Protein AF-A0A965CH54-F1 (afdb_monomer_lite)

Radius of gyration: 10.38 Å; chains: 1; bounding box: 25×23×24 Å

Structure (mmCIF, N/CA/C/O backbone):
data_AF-A0A965CH54-F1
#
_entry.id   AF-A0A965CH54-F1
#
loop_
_atom_site.group_PDB
_atom_site.id
_atom_site.type_symbol
_atom_site.label_atom_id
_atom_site.label_alt_id
_atom_site.label_comp_id
_atom_site.label_asym_id
_atom_site.label_entity_id
_atom_site.label_seq_id
_atom_site.pdbx_PDB_ins_code
_atom_site.Cartn_x
_atom_site.Cartn_y
_atom_site.Cartn_z
_atom_site.occupancy
_atom_site.B_iso_or_equiv
_atom_site.auth_seq_id
_atom_site.auth_comp_id
_atom_site.auth_asym_id
_atom_site.auth_atom_id
_atom_site.pdbx_PDB_model_num
ATOM 1 N N . MET A 1 1 ? 2.629 11.680 -8.544 1.00 55.25 1 MET A N 1
ATOM 2 C CA . MET A 1 1 ? 1.304 12.264 -8.851 1.00 55.25 1 MET A CA 1
ATOM 3 C C . MET A 1 1 ? 0.304 11.428 -8.073 1.00 55.25 1 MET A C 1
ATOM 5 O O . MET A 1 1 ? 0.293 10.223 -8.283 1.00 55.25 1 MET A O 1
ATOM 9 N N . GLN A 1 2 ? -0.394 11.990 -7.086 1.00 58.16 2 GLN A N 1
ATOM 10 C CA . GLN A 1 2 ? -1.411 11.228 -6.349 1.00 58.16 2 GLN A CA 1
ATOM 11 C C . GLN A 1 2 ? -2.674 11.179 -7.216 1.00 58.16 2 GLN A C 1
ATOM 13 O O . GLN A 1 2 ? -3.076 12.211 -7.739 1.00 58.16 2 GLN A O 1
ATOM 18 N N . SER A 1 3 ? -3.227 9.986 -7.440 1.00 65.69 3 SER A N 1
ATOM 19 C CA . SER A 1 3 ? -4.471 9.798 -8.192 1.00 65.69 3 SER A CA 1
ATOM 20 C C . SER A 1 3 ? -5.679 10.169 -7.330 1.00 65.69 3 SER A C 1
ATOM 22 O O . SER A 1 3 ? -5.710 9.782 -6.162 1.00 65.69 3 SER A O 1
ATOM 24 N N . ASP A 1 4 ? -6.694 10.793 -7.931 1.00 78.50 4 ASP A N 1
ATOM 25 C CA . ASP A 1 4 ? -8.000 11.062 -7.296 1.00 78.50 4 ASP A CA 1
ATOM 26 C C . ASP A 1 4 ? -8.900 9.810 -7.213 1.00 78.50 4 ASP A C 1
ATOM 28 O O . ASP A 1 4 ? -10.054 9.876 -6.793 1.00 78.50 4 ASP A O 1
ATOM 32 N N . GLU A 1 5 ? -8.390 8.650 -7.641 1.00 90.88 5 GLU A N 1
ATOM 33 C CA . GLU A 1 5 ? -9.077 7.369 -7.496 1.00 90.88 5 GLU A CA 1
ATOM 34 C C . GLU A 1 5 ? -9.298 7.027 -6.018 1.00 90.88 5 GLU A C 1
ATOM 36 O O . GLU A 1 5 ? -8.424 7.244 -5.175 1.00 90.88 5 GLU A O 1
ATOM 41 N N . ALA A 1 6 ? -10.462 6.442 -5.732 1.00 93.75 6 ALA A N 1
ATOM 42 C CA . ALA A 1 6 ? -10.801 5.976 -4.398 1.00 93.75 6 ALA A CA 1
ATOM 43 C C . ALA A 1 6 ? -9.795 4.930 -3.893 1.00 93.75 6 ALA A C 1
ATOM 45 O O . ALA A 1 6 ? -9.300 4.093 -4.657 1.00 93.75 6 ALA A O 1
ATOM 46 N N . ASP A 1 7 ? -9.538 4.972 -2.587 1.00 96.44 7 ASP A N 1
ATOM 47 C CA . ASP A 1 7 ? -8.763 3.952 -1.891 1.00 96.44 7 ASP A CA 1
ATOM 48 C C . ASP A 1 7 ? -9.480 2.593 -1.959 1.00 96.44 7 ASP A C 1
ATOM 50 O O . ASP A 1 7 ? -10.703 2.504 -2.091 1.00 96.44 7 ASP A O 1
ATOM 54 N N . ILE A 1 8 ? -8.695 1.525 -1.881 1.00 97.44 8 ILE A N 1
ATOM 55 C CA . ILE A 1 8 ? -9.153 0.140 -1.877 1.00 97.44 8 ILE A CA 1
ATOM 56 C C . ILE A 1 8 ? -9.087 -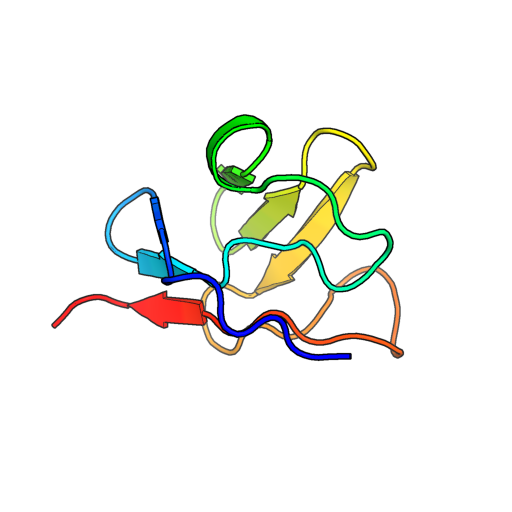0.435 -0.468 1.00 97.44 8 ILE A C 1
ATOM 58 O O . ILE A 1 8 ? -8.361 0.062 0.394 1.00 97.44 8 ILE A O 1
ATOM 62 N N . GLU A 1 9 ? -9.791 -1.539 -0.262 1.00 97.44 9 GLU A N 1
ATOM 63 C CA . GLU A 1 9 ? -9.681 -2.336 0.952 1.00 97.44 9 GLU A CA 1
ATOM 64 C C . GLU A 1 9 ? -8.813 -3.562 0.696 1.00 97.44 9 GLU A C 1
ATOM 66 O O . GLU A 1 9 ? -9.034 -4.289 -0.271 1.00 97.44 9 GLU A O 1
ATOM 71 N N . CYS A 1 10 ? -7.860 -3.830 1.584 1.00 97.50 10 CYS A N 1
ATOM 72 C CA . CYS A 1 10 ? -7.102 -5.076 1.571 1.00 97.50 10 CYS A CA 1
ATOM 73 C C . CYS A 1 10 ? -6.772 -5.491 3.004 1.00 97.50 10 CYS A C 1
ATOM 75 O O . CYS A 1 10 ? -6.189 -4.714 3.755 1.00 97.50 10 CYS A O 1
ATOM 77 N N . GLY A 1 11 ? -7.207 -6.689 3.408 1.00 95.38 11 GLY A N 1
ATOM 78 C CA . GLY A 1 11 ? -6.880 -7.300 4.704 1.00 95.38 11 GLY A CA 1
ATOM 79 C C . GLY A 1 11 ? -7.073 -6.407 5.941 1.00 95.38 11 GLY A C 1
ATOM 80 O O . GLY A 1 11 ? -6.280 -6.470 6.874 1.00 95.38 11 GLY A O 1
ATOM 81 N N . GLY A 1 12 ? -8.113 -5.565 5.957 1.00 97.00 12 GLY A N 1
ATOM 82 C CA . GLY A 1 12 ? -8.402 -4.651 7.072 1.00 97.00 12 GLY A CA 1
ATOM 83 C C . GLY A 1 12 ? -7.714 -3.284 6.987 1.00 97.00 12 GLY A C 1
ATOM 84 O O . GLY A 1 12 ? -7.766 -2.518 7.947 1.00 97.00 12 GLY A O 1
ATOM 85 N N . TYR A 1 13 ? -7.103 -2.954 5.851 1.00 98.31 13 TYR A N 1
ATOM 86 C CA . TYR A 1 13 ? -6.473 -1.664 5.587 1.00 98.31 13 TYR A CA 1
ATOM 87 C C . TYR A 1 13 ? -7.170 -0.938 4.440 1.00 98.31 13 TYR A C 1
ATOM 89 O O . TYR A 1 13 ? -7.659 -1.564 3.499 1.00 98.31 13 TYR A O 1
ATOM 97 N N . LEU A 1 14 ? -7.185 0.390 4.525 1.00 98.00 14 LEU A N 1
ATOM 98 C CA . LEU A 1 14 ? 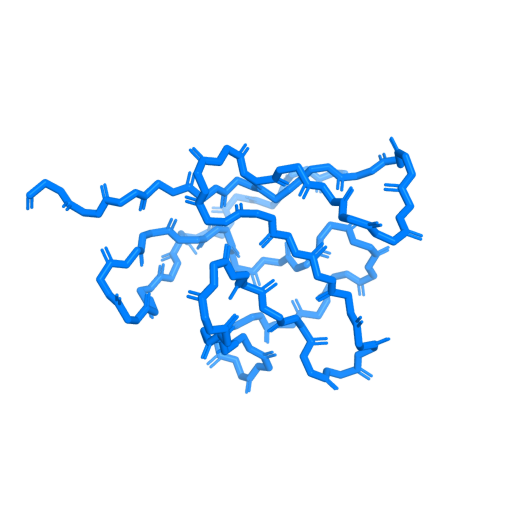-7.465 1.291 3.414 1.00 98.00 14 LEU A CA 1
ATOM 99 C C . LEU A 1 14 ? -6.142 1.653 2.745 1.00 98.00 14 LEU A C 1
ATOM 101 O O . LEU A 1 14 ? -5.213 2.088 3.425 1.00 98.00 14 LEU A O 1
ATOM 105 N N . VAL A 1 15 ? -6.051 1.457 1.433 1.00 97.75 15 VAL A N 1
ATOM 106 C CA . VAL A 1 15 ? -4.810 1.605 0.663 1.00 97.75 15 VAL A CA 1
ATOM 107 C C . VAL A 1 15 ? -5.076 2.439 -0.581 1.00 97.75 15 VAL A C 1
ATOM 109 O O . VAL A 1 15 ? -6.070 2.209 -1.265 1.00 97.75 15 VAL A O 1
ATOM 112 N N . GLN A 1 16 ? -4.191 3.374 -0.936 1.00 97.38 16 GLN A N 1
ATOM 113 C CA . GLN A 1 16 ? -4.323 4.049 -2.230 1.00 97.38 16 GLN A CA 1
ATOM 114 C C . GLN A 1 16 ? -4.305 3.038 -3.378 1.00 97.38 16 GLN A C 1
ATOM 116 O O . GLN A 1 16 ? -3.520 2.092 -3.380 1.00 97.38 16 GLN A O 1
ATOM 121 N N . ARG A 1 17 ? -5.139 3.249 -4.394 1.00 97.62 17 ARG A N 1
ATOM 122 C CA . ARG A 1 17 ? -5.287 2.269 -5.474 1.00 97.62 17 ARG A CA 1
ATOM 123 C C . ARG A 1 17 ? -4.046 2.110 -6.350 1.00 97.62 17 ARG A C 1
ATOM 125 O O . ARG A 1 17 ? -3.788 1.029 -6.872 1.00 97.62 17 ARG A O 1
ATOM 132 N N . ARG A 1 18 ? -3.289 3.186 -6.553 1.00 97.25 18 ARG A N 1
ATOM 133 C CA . ARG A 1 18 ? -2.147 3.197 -7.470 1.00 97.25 18 ARG A CA 1
ATOM 134 C C . ARG A 1 18 ? -0.834 3.062 -6.721 1.00 97.25 18 ARG A C 1
ATOM 136 O O . ARG A 1 18 ? -0.506 3.894 -5.879 1.00 97.25 18 ARG A O 1
ATOM 143 N N . CYS A 1 19 ? -0.061 2.038 -7.078 1.00 96.50 19 CYS A N 1
ATOM 144 C CA . CYS A 1 19 ? 1.273 1.839 -6.524 1.00 96.50 19 CYS A CA 1
ATOM 145 C C . CYS A 1 19 ? 2.168 3.045 -6.859 1.00 96.50 19 CYS A C 1
ATOM 147 O O . CYS A 1 19 ? 2.337 3.352 -8.045 1.00 96.50 19 CYS A O 1
ATOM 149 N N . PRO A 1 20 ? 2.795 3.694 -5.864 1.00 95.50 20 PRO A N 1
ATOM 150 C CA . PRO A 1 20 ? 3.528 4.939 -6.083 1.00 95.50 20 PRO A CA 1
ATOM 151 C C . PRO A 1 20 ? 4.838 4.750 -6.870 1.00 95.50 20 PRO A C 1
ATOM 153 O O . PRO A 1 20 ? 5.384 5.728 -7.362 1.00 95.50 20 PRO A O 1
ATOM 156 N N . HIS A 1 21 ? 5.307 3.508 -7.057 1.00 94.00 21 HIS A N 1
ATOM 157 C CA . HIS A 1 21 ? 6.455 3.184 -7.911 1.00 94.00 21 HIS A CA 1
ATOM 158 C C . HIS A 1 21 ? 6.141 3.370 -9.409 1.00 94.00 21 HIS A C 1
ATOM 160 O O . HIS A 1 21 ? 6.801 4.147 -10.091 1.00 94.00 21 HIS A O 1
ATOM 166 N N . ARG A 1 22 ? 5.146 2.646 -9.947 1.00 94.25 22 ARG A N 1
ATOM 167 C CA . ARG A 1 22 ? 4.828 2.622 -11.397 1.00 94.25 22 ARG A CA 1
ATOM 168 C C . ARG A 1 22 ? 3.339 2.431 -11.707 1.00 94.25 22 ARG A C 1
ATOM 170 O O . ARG A 1 22 ? 2.977 1.808 -12.699 1.00 94.25 22 ARG A O 1
ATOM 177 N N . ASN A 1 23 ? 2.467 2.962 -10.853 1.00 95.19 23 ASN A N 1
ATOM 178 C CA . ASN A 1 23 ? 1.023 3.077 -11.087 1.00 95.19 23 ASN A CA 1
ATOM 179 C C . ASN A 1 23 ? 0.254 1.745 -11.252 1.00 95.19 23 ASN A C 1
ATOM 181 O O . ASN A 1 23 ? -0.851 1.728 -11.799 1.00 95.19 23 ASN A O 1
ATOM 185 N N . ALA A 1 24 ? 0.816 0.628 -10.775 1.00 97.38 24 ALA A N 1
ATOM 186 C CA . ALA A 1 24 ? 0.129 -0.666 -10.755 1.00 97.38 24 ALA A CA 1
ATOM 187 C C . ALA A 1 24 ? -1.199 -0.570 -9.984 1.00 97.38 24 ALA A C 1
ATOM 189 O O . ALA A 1 24 ? -1.272 0.145 -8.982 1.00 97.38 24 ALA A O 1
ATOM 190 N N . ASP A 1 25 ? -2.227 -1.285 -10.451 1.00 97.75 25 ASP A N 1
ATOM 191 C CA . ASP A 1 25 ? -3.519 -1.361 -9.763 1.00 97.75 25 ASP A CA 1
ATOM 192 C C . ASP A 1 25 ? -3.412 -2.289 -8.549 1.00 97.75 25 ASP A C 1
ATOM 194 O O . ASP A 1 25 ? -3.361 -3.511 -8.687 1.00 97.75 25 ASP A O 1
ATOM 198 N N . LEU A 1 26 ? -3.363 -1.717 -7.351 1.00 98.38 26 LEU A N 1
ATOM 199 C CA . LEU A 1 26 ? -3.250 -2.473 -6.109 1.00 98.38 26 LEU A CA 1
ATOM 200 C C . LEU A 1 26 ? -4.543 -3.214 -5.759 1.00 98.38 26 LEU A C 1
ATOM 202 O O . LEU A 1 26 ? -4.499 -4.121 -4.938 1.00 98.38 26 LEU A O 1
ATOM 206 N N . ALA A 1 27 ? -5.669 -2.909 -6.417 1.00 97.88 27 ALA A N 1
ATOM 207 C CA . ALA A 1 27 ? -6.868 -3.739 -6.295 1.00 97.88 27 ALA A CA 1
ATOM 208 C C . ALA A 1 27 ? -6.657 -5.131 -6.912 1.00 97.88 27 ALA A C 1
ATOM 210 O O . ALA A 1 27 ? -7.369 -6.071 -6.578 1.00 97.88 27 ALA A O 1
ATOM 211 N N . VAL A 1 28 ? -5.704 -5.242 -7.845 1.00 98.38 28 VAL A N 1
ATOM 212 C CA . VAL A 1 28 ? -5.381 -6.473 -8.576 1.00 98.38 28 VAL A CA 1
ATOM 213 C C . VAL A 1 28 ? -4.097 -7.107 -8.047 1.00 98.38 28 VAL A C 1
ATOM 215 O O . VAL A 1 28 ? -4.011 -8.325 -7.955 1.00 98.38 28 VAL A O 1
ATOM 218 N N . PHE A 1 29 ? -3.098 -6.287 -7.711 1.00 98.56 29 PHE A N 1
ATOM 219 C CA . PHE A 1 29 ? -1.745 -6.744 -7.373 1.00 98.56 29 PHE A CA 1
ATOM 220 C C . PHE A 1 29 ? -1.327 -6.441 -5.927 1.00 98.56 29 PHE A C 1
ATOM 222 O O . PHE A 1 29 ? -0.144 -6.524 -5.610 1.00 98.56 29 PHE A O 1
ATOM 229 N N . GLY A 1 30 ? -2.247 -5.993 -5.073 1.00 98.31 30 GLY A N 1
ATOM 230 C CA . GLY A 1 30 ? -1.969 -5.630 -3.687 1.00 98.31 30 GLY A CA 1
ATOM 231 C C . GLY A 1 30 ? -2.272 -6.763 -2.714 1.00 98.31 30 GLY A C 1
ATOM 232 O O . GLY A 1 30 ? -3.411 -7.218 -2.638 1.00 98.31 30 GLY A O 1
ATOM 233 N N . GLU A 1 31 ? -1.277 -7.173 -1.933 1.00 98.56 31 GLU A N 1
ATOM 234 C CA . GLU A 1 31 ? -1.397 -8.259 -0.955 1.00 98.56 31 GLU A CA 1
ATOM 235 C C . GLU A 1 31 ? -0.795 -7.866 0.398 1.00 98.56 31 GLU A C 1
ATOM 237 O O . GLU A 1 31 ? 0.105 -7.030 0.467 1.00 98.56 31 GLU A O 1
ATOM 242 N N . ILE A 1 32 ? -1.280 -8.481 1.479 1.00 98.44 32 ILE A N 1
ATOM 243 C CA . ILE A 1 32 ? -0.656 -8.388 2.805 1.00 98.44 32 ILE A CA 1
ATOM 244 C C . ILE A 1 32 ? 0.2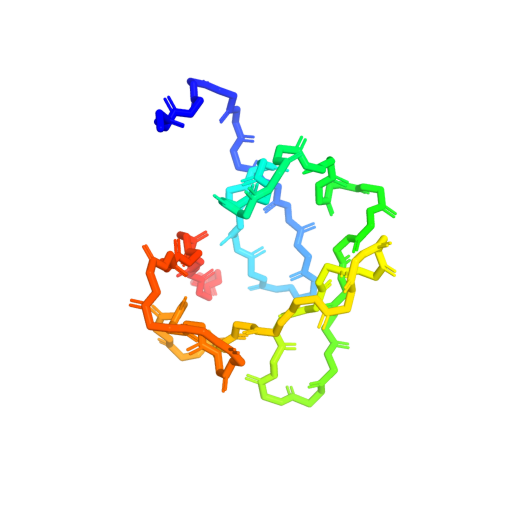54 -9.597 3.020 1.00 98.44 32 ILE A C 1
ATOM 246 O O . ILE A 1 32 ? -0.192 -10.737 2.902 1.00 98.44 32 ILE A O 1
ATOM 250 N N . ASP A 1 33 ? 1.501 -9.329 3.400 1.00 98.25 33 ASP A N 1
ATOM 251 C CA . ASP A 1 33 ? 2.531 -10.311 3.739 1.00 98.25 33 ASP A CA 1
ATOM 252 C C . ASP A 1 33 ? 3.183 -9.910 5.073 1.00 98.25 33 ASP A C 1
ATOM 254 O O . ASP A 1 33 ? 4.062 -9.047 5.133 1.00 98.25 33 ASP A O 1
ATOM 258 N N . GLY A 1 34 ? 2.702 -10.492 6.174 1.00 97.75 34 GLY A N 1
ATOM 259 C CA . GLY A 1 34 ? 3.183 -10.178 7.521 1.00 97.75 34 GLY A CA 1
ATOM 260 C C . GLY A 1 34 ? 2.935 -8.718 7.914 1.00 97.75 34 GLY A C 1
ATOM 261 O O . GLY A 1 34 ? 1.791 -8.300 8.079 1.00 97.75 34 GLY A O 1
ATOM 262 N N . GLU A 1 35 ? 4.014 -7.957 8.094 1.00 98.06 35 GLU A N 1
ATOM 263 C CA . GLU A 1 35 ? 3.974 -6.528 8.446 1.00 98.06 35 GLU A CA 1
ATOM 264 C C . GLU A 1 35 ? 4.010 -5.602 7.221 1.00 98.06 35 GLU A C 1
ATOM 266 O O . GLU A 1 35 ? 4.098 -4.378 7.374 1.00 98.06 35 GLU A O 1
ATOM 271 N N . ASP A 1 36 ? 3.945 -6.174 6.015 1.00 98.25 36 ASP A N 1
ATOM 272 C CA . ASP A 1 36 ? 4.093 -5.453 4.759 1.00 98.25 36 ASP A CA 1
ATOM 273 C C . ASP A 1 36 ? 2.845 -5.546 3.882 1.00 98.25 36 ASP A C 1
ATOM 275 O O . ASP A 1 36 ? 2.174 -6.573 3.786 1.00 98.25 36 ASP A O 1
ATOM 279 N N . PHE A 1 37 ? 2.578 -4.454 3.176 1.00 98.50 37 PHE A N 1
ATOM 280 C CA . PHE A 1 37 ? 1.778 -4.442 1.968 1.00 98.50 37 PHE A CA 1
ATOM 281 C C . PHE A 1 37 ? 2.696 -4.610 0.755 1.00 98.50 37 PHE A C 1
ATOM 283 O O . PHE A 1 37 ? 3.684 -3.883 0.602 1.00 98.50 37 PHE A O 1
ATOM 290 N N . VAL A 1 38 ? 2.362 -5.539 -0.134 1.00 98.44 38 VAL A N 1
ATOM 291 C CA . VAL A 1 38 ? 3.181 -5.923 -1.283 1.00 98.44 38 VAL A CA 1
ATOM 292 C C . VAL A 1 38 ? 2.444 -5.628 -2.583 1.00 98.44 38 VAL A C 1
ATOM 294 O O . VAL A 1 38 ? 1.315 -6.057 -2.790 1.00 98.44 38 VAL A O 1
ATOM 297 N N . CYS A 1 39 ? 3.111 -4.920 -3.494 1.00 98.38 39 CYS A N 1
ATOM 298 C CA . CYS A 1 39 ? 2.718 -4.828 -4.897 1.00 98.38 39 CYS A CA 1
ATOM 299 C C . CYS A 1 39 ? 3.355 -5.992 -5.665 1.00 98.3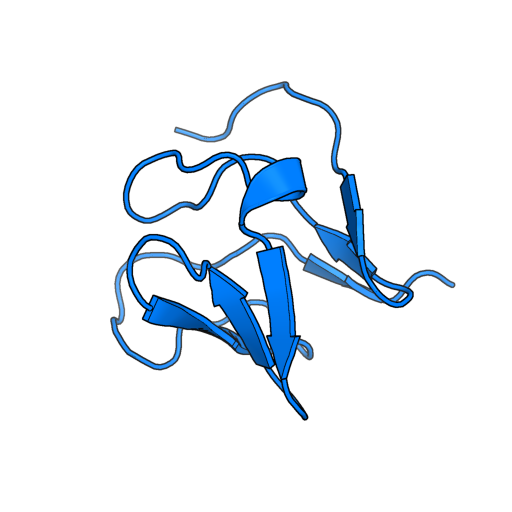8 39 CYS A C 1
ATOM 301 O O . CYS A 1 39 ? 4.530 -5.920 -6.042 1.00 98.38 39 CYS A O 1
ATOM 303 N N . THR A 1 40 ? 2.597 -7.058 -5.911 1.00 98.38 40 THR A N 1
ATOM 304 C CA . THR A 1 40 ? 3.105 -8.318 -6.478 1.00 98.38 40 THR A CA 1
ATOM 305 C C . THR A 1 40 ? 3.538 -8.212 -7.939 1.00 98.38 40 THR A C 1
ATOM 307 O O . THR A 1 40 ? 4.359 -9.007 -8.385 1.00 98.38 40 THR A O 1
ATOM 310 N N . LEU A 1 41 ? 3.092 -7.184 -8.673 1.00 98.19 41 LEU A N 1
ATOM 311 C CA . LEU A 1 41 ? 3.514 -6.967 -10.063 1.00 98.19 41 LEU A CA 1
ATOM 312 C C . LEU A 1 41 ? 5.006 -6.611 -10.192 1.00 98.19 41 LEU A C 1
ATOM 314 O O . LEU A 1 41 ? 5.649 -6.989 -11.166 1.00 98.19 41 LEU A O 1
ATOM 318 N N . HIS A 1 42 ? 5.554 -5.864 -9.230 1.00 96.19 42 HIS A N 1
ATOM 319 C CA . HIS A 1 42 ? 6.948 -5.401 -9.269 1.00 96.19 42 HIS A CA 1
ATOM 320 C C . HIS A 1 42 ? 7.763 -5.814 -8.034 1.00 96.19 42 HIS A C 1
ATOM 322 O O . HIS A 1 42 ? 8.962 -5.556 -7.991 1.00 96.19 42 HIS A O 1
ATOM 328 N N . GLY A 1 43 ? 7.131 -6.416 -7.021 1.00 96.62 43 GLY A N 1
ATOM 329 C CA . GLY A 1 43 ? 7.775 -6.823 -5.769 1.00 96.62 43 GLY A CA 1
ATOM 330 C C . GLY A 1 43 ? 8.047 -5.676 -4.789 1.00 96.62 43 GLY A C 1
ATOM 331 O O . GLY A 1 43 ? 8.942 -5.793 -3.953 1.00 96.62 43 GLY A O 1
ATOM 332 N N . TRP A 1 44 ? 7.316 -4.557 -4.887 1.00 97.25 44 TRP A N 1
ATOM 333 C CA . TRP A 1 44 ? 7.489 -3.423 -3.968 1.00 97.25 44 TRP A CA 1
ATOM 334 C C . TRP A 1 44 ? 6.826 -3.678 -2.622 1.00 97.25 44 TRP A C 1
ATOM 336 O O . TRP A 1 44 ? 5.685 -4.133 -2.592 1.00 97.25 44 TRP A O 1
ATOM 346 N N . ARG A 1 45 ? 7.531 -3.357 -1.533 1.00 98.25 45 ARG A N 1
ATOM 347 C CA . ARG A 1 45 ? 7.088 -3.603 -0.156 1.00 98.25 45 ARG A CA 1
ATOM 348 C C . ARG A 1 45 ? 6.959 -2.304 0.623 1.00 98.25 45 ARG A C 1
ATOM 350 O O . ARG A 1 45 ? 7.883 -1.489 0.623 1.00 98.25 45 ARG A O 1
ATOM 357 N N . PHE A 1 46 ? 5.841 -2.154 1.319 1.00 98.19 46 PHE A N 1
ATOM 358 C CA . PHE A 1 46 ? 5.514 -0.989 2.129 1.00 98.19 46 PHE A CA 1
ATOM 359 C C . PHE A 1 46 ? 5.103 -1.441 3.526 1.00 98.19 46 PHE A C 1
ATOM 361 O O . PHE A 1 46 ? 4.311 -2.363 3.659 1.00 98.19 46 PHE A O 1
ATOM 368 N N . SER A 1 47 ? 5.621 -0.796 4.563 1.00 97.88 47 SER A N 1
ATOM 369 C CA . SER A 1 47 ? 5.236 -1.066 5.951 1.00 97.88 47 SER A CA 1
ATOM 370 C C . SER A 1 47 ? 3.736 -0.820 6.159 1.00 97.88 47 SER A C 1
ATOM 372 O O . SER A 1 47 ? 3.223 0.238 5.800 1.00 97.88 47 SER A O 1
ATOM 374 N N . LEU A 1 48 ? 3.023 -1.768 6.773 1.00 98.31 48 LEU A N 1
ATOM 375 C CA . LEU A 1 48 ? 1.613 -1.592 7.148 1.00 98.31 48 LEU A CA 1
ATOM 376 C C . LEU A 1 48 ? 1.415 -0.568 8.274 1.00 98.31 48 LEU A C 1
ATOM 378 O O . LEU A 1 48 ? 0.292 -0.109 8.487 1.00 98.31 48 LEU A O 1
ATOM 382 N N . ALA A 1 49 ? 2.473 -0.239 9.020 1.00 97.06 49 ALA A N 1
ATOM 383 C CA . ALA A 1 49 ? 2.391 0.691 10.141 1.00 97.06 49 ALA A CA 1
ATOM 384 C C . ALA A 1 49 ? 2.288 2.153 9.681 1.00 97.06 49 ALA A C 1
ATOM 386 O O . ALA A 1 49 ? 1.603 2.947 10.320 1.00 97.06 49 ALA A O 1
ATOM 387 N N . ASP A 1 50 ? 2.972 2.506 8.592 1.00 96.00 50 ASP A N 1
ATOM 388 C CA . ASP A 1 50 ? 3.168 3.900 8.175 1.00 96.00 50 ASP A CA 1
ATOM 389 C C . ASP A 1 50 ? 3.290 4.106 6.653 1.00 96.00 50 ASP A C 1
A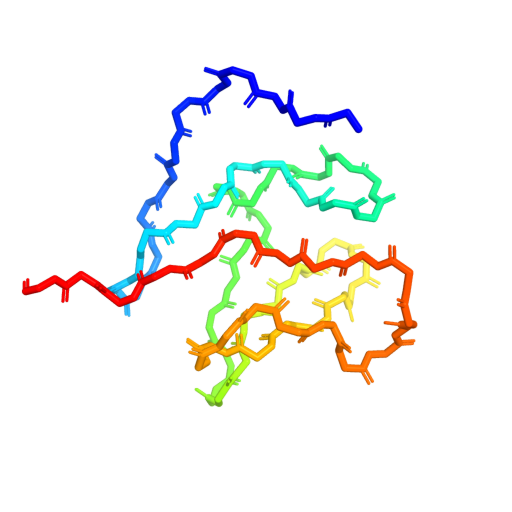TOM 391 O O . ASP A 1 50 ? 3.406 5.241 6.193 1.00 96.00 50 ASP A O 1
ATOM 395 N N . GLY A 1 51 ? 3.273 3.035 5.854 1.00 97.06 51 GLY A N 1
ATOM 396 C CA . GLY A 1 51 ? 3.405 3.110 4.401 1.00 97.06 51 GLY A CA 1
ATOM 397 C C . GLY A 1 51 ? 4.825 3.329 3.888 1.00 97.06 51 GLY A C 1
ATOM 398 O O . GLY A 1 51 ? 5.016 3.492 2.678 1.00 97.06 51 GLY A O 1
ATOM 399 N N . THR A 1 52 ? 5.831 3.331 4.767 1.00 96.69 52 THR A N 1
ATOM 400 C CA . THR A 1 52 ? 7.231 3.515 4.374 1.00 96.69 52 THR A CA 1
ATOM 401 C C . THR A 1 52 ? 7.668 2.386 3.442 1.00 96.69 52 THR A C 1
ATOM 403 O O . THR A 1 52 ? 7.493 1.204 3.742 1.00 96.69 52 THR A O 1
ATOM 406 N N . CYS A 1 53 ? 8.247 2.741 2.295 1.00 96.81 53 CYS A N 1
ATOM 407 C CA . CYS A 1 53 ? 8.784 1.766 1.353 1.00 96.81 53 CYS A CA 1
ATOM 408 C C . CYS A 1 53 ? 10.067 1.140 1.901 1.00 96.81 53 CYS A C 1
ATOM 410 O O . CYS A 1 53 ? 10.983 1.840 2.330 1.00 96.81 53 CYS A O 1
ATOM 412 N N . ARG A 1 54 ? 10.133 -0.193 1.889 1.00 95.88 54 ARG A N 1
ATOM 413 C CA . ARG A 1 54 ? 11.249 -0.940 2.489 1.00 95.88 54 ARG A CA 1
ATOM 414 C C . ARG A 1 54 ? 12.394 -1.221 1.529 1.00 95.88 54 ARG A C 1
ATOM 416 O O . ARG A 1 54 ? 13.487 -1.554 1.973 1.00 95.88 54 ARG A O 1
ATOM 423 N N . ASN A 1 55 ? 12.155 -1.116 0.226 1.00 93.44 55 ASN A N 1
ATOM 424 C CA . ASN A 1 55 ? 13.135 -1.464 -0.802 1.00 93.44 55 ASN A CA 1
ATOM 425 C C . ASN A 1 55 ? 13.598 -0.268 -1.656 1.00 93.44 55 ASN A C 1
ATOM 427 O O . ASN A 1 55 ? 14.447 -0.451 -2.524 1.00 93.44 55 ASN A O 1
ATOM 431 N N . ALA A 1 56 ? 13.090 0.944 -1.401 1.00 88.44 56 ALA A N 1
ATOM 432 C CA . ALA A 1 56 ? 13.572 2.194 -1.993 1.00 88.44 56 ALA A CA 1
ATOM 433 C C . ALA A 1 56 ? 13.176 3.406 -1.131 1.00 88.44 56 ALA A C 1
ATOM 435 O O . ALA A 1 56 ? 12.112 3.406 -0.519 1.00 88.44 56 ALA A O 1
ATOM 436 N N . ALA A 1 57 ? 13.988 4.466 -1.139 1.00 79.25 57 ALA A N 1
ATOM 437 C CA . ALA A 1 57 ? 13.751 5.666 -0.326 1.00 79.25 57 ALA A CA 1
ATOM 438 C C . ALA A 1 57 ? 12.709 6.642 -0.914 1.00 79.25 57 ALA A C 1
ATOM 440 O O . ALA A 1 57 ? 12.347 7.619 -0.265 1.00 79.25 57 ALA A O 1
ATOM 441 N N . GLU A 1 58 ? 12.247 6.422 -2.148 1.00 70.94 58 GLU A N 1
ATOM 442 C CA . GLU A 1 58 ? 11.700 7.518 -2.963 1.00 70.94 58 GLU A CA 1
ATOM 443 C C . GLU A 1 58 ? 10.166 7.639 -2.937 1.00 70.94 58 GLU A C 1
ATOM 445 O O . GLU A 1 58 ? 9.629 8.668 -3.347 1.00 70.94 58 GLU A O 1
ATOM 450 N N . HIS A 1 59 ? 9.432 6.645 -2.419 1.00 84.62 59 HIS A N 1
ATOM 451 C CA . HIS A 1 59 ? 7.969 6.595 -2.556 1.00 84.62 59 HIS A CA 1
ATOM 452 C C . HIS A 1 59 ? 7.276 5.920 -1.366 1.00 84.62 59 HIS A C 1
ATOM 454 O O . HIS A 1 59 ? 7.413 4.715 -1.207 1.00 84.62 59 HIS A O 1
ATOM 460 N N . SER A 1 60 ? 6.483 6.642 -0.569 1.00 94.38 60 SER A N 1
ATOM 461 C CA . SER A 1 60 ? 5.609 6.034 0.448 1.00 94.38 60 SER A CA 1
ATOM 462 C C . SER A 1 60 ? 4.236 5.673 -0.124 1.00 94.38 60 SER A C 1
ATOM 464 O O . SER A 1 60 ? 3.727 6.339 -1.028 1.00 94.38 60 SER A O 1
ATOM 466 N N . LEU A 1 61 ? 3.639 4.605 0.408 1.00 96.62 61 LEU A N 1
ATOM 467 C CA . LEU A 1 61 ? 2.271 4.190 0.115 1.00 96.62 61 LEU A CA 1
ATOM 468 C C . LEU A 1 61 ? 1.324 4.842 1.120 1.00 96.62 61 LEU A C 1
ATOM 470 O O . LEU A 1 61 ? 1.509 4.699 2.323 1.00 96.62 61 LEU A O 1
ATOM 474 N N . ARG A 1 62 ? 0.267 5.511 0.661 1.00 96.44 62 ARG A N 1
ATOM 475 C CA . ARG A 1 62 ? -0.820 5.893 1.570 1.00 96.44 62 ARG A CA 1
ATOM 476 C C . ARG A 1 62 ? -1.574 4.631 1.985 1.00 96.44 62 ARG A C 1
ATOM 478 O O . ARG A 1 62 ? -2.222 3.993 1.153 1.00 96.44 62 ARG A O 1
ATOM 485 N N . ILE A 1 63 ? -1.482 4.301 3.267 1.00 97.50 63 ILE A N 1
ATOM 486 C CA . ILE A 1 63 ? -2.124 3.146 3.883 1.00 97.50 63 ILE A CA 1
ATOM 487 C C . ILE A 1 63 ? -2.534 3.484 5.316 1.00 97.50 63 ILE A C 1
ATOM 489 O O . ILE A 1 63 ? -1.815 4.185 6.025 1.00 97.50 63 ILE A O 1
ATOM 493 N N . ALA A 1 64 ? -3.698 3.002 5.740 1.00 97.06 64 ALA A N 1
ATOM 494 C CA . ALA A 1 64 ? -4.179 3.147 7.107 1.00 97.06 64 ALA A CA 1
ATOM 495 C C . ALA A 1 64 ? -4.966 1.906 7.528 1.00 97.06 64 ALA A C 1
ATOM 497 O O . ALA A 1 64 ? -5.7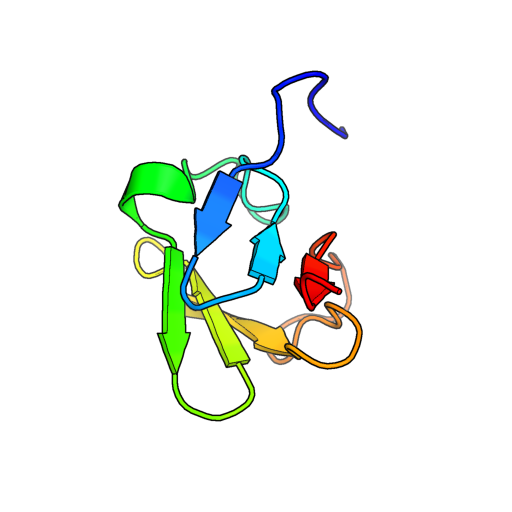42 1.356 6.745 1.00 97.06 64 ALA A O 1
ATOM 498 N N . LYS A 1 65 ? -4.798 1.472 8.780 1.00 96.81 65 LYS A N 1
ATOM 499 C CA . LYS A 1 65 ? -5.636 0.417 9.353 1.00 96.81 65 LYS A CA 1
ATOM 500 C C . LYS A 1 65 ? -7.071 0.930 9.470 1.00 96.81 65 LYS A C 1
ATOM 502 O O . LYS A 1 65 ? -7.288 2.052 9.928 1.00 96.81 65 LYS A O 1
ATOM 507 N N . ARG A 1 66 ? -8.045 0.123 9.054 1.00 90.62 66 ARG A N 1
ATOM 508 C CA . ARG A 1 66 ? -9.458 0.448 9.247 1.00 90.62 66 ARG A CA 1
ATOM 509 C C . ARG A 1 66 ? -9.767 0.496 10.757 1.00 90.62 66 ARG A C 1
ATOM 511 O O . ARG A 1 66 ? -9.304 -0.403 11.465 1.00 90.62 66 ARG A O 1
ATOM 518 N N . PRO A 1 67 ? -10.477 1.534 11.240 1.00 76.62 67 PRO A N 1
ATOM 519 C CA . PRO A 1 67 ? -10.920 1.606 12.632 1.00 76.62 67 PRO A CA 1
ATOM 520 C C . PRO A 1 67 ? -11.890 0.479 13.001 1.00 76.62 67 PRO A C 1
ATOM 522 O O . PRO A 1 67 ? -12.600 -0.021 12.096 1.00 76.62 67 PRO A O 1
#

Secondary structure (DSSP, 8-state):
----SPPEEETTEEE-SB-TTT--BHHHHEEEETTEEEETTTTEEEETTT--BSS-SS----EEE--

pLDDT: mean 93.7, std 9.19, range [55.25, 98.56]

Sequence (67 aa):
MQSDEADIECGGYLVQRRCPHRNADLAVFGEIDGEDFVCTLHGWRFSLADGTCRNAAEHSLRIAKRP

Foldseek 3Di:
DQDPDAFDDAPQKTWRQADFPHGDGCVPQWHDDPQWIARNVVGWTAGQVFQQTPPDRPDGIDMDGHD